Protein AF-A0AAV1Y8C3-F1 (afdb_monomer_lite)

Secondary structure (DSSP, 8-state):
------------------SEEEEE--TTGGGS-THHHH-HHHHHH-TT-EEESSHHHHHHHHHH---S-EEEEESS-SS-SSTT---HHHHHHTHHHHHT-

Organism: Lupinus luteus (NCBI:txid3873)

Foldseek 3Di:
DDDDDDDDDDPPPPPPDQEQEEEEEDPCCVVDPVCVLVPCPVCVVPVSNHYDDDLVVVLVVVVVDPGPDYHYHYPDAQADPDPVGHDVVCVVRVVVSVVVD

Radius of gyration: 19.25 Å; chains: 1; bounding box: 68×31×34 Å

InterPro domains:
  IPR029052 Metallo-dependent phosphatase-like [G3DSA:3.60.21.10] (11-59)
  IPR029052 Metallo-dependent phosphatase-like [G3DSA:3.60.21.10] (60-101)
  IPR029052 Metallo-dependent phosphatase-like [SSF56300] (19-100)
  IPR051558 Metallophosphoesterase Purple Acid Phosphatase [PTHR10161] (57-100)

Sequence (101 aa):
MATHAGLIEATKWHLIVYGEIYIVLGNHDYKGNVEAQLSHVLQQRDKRWLCLRSYIDVDLALKQSRAKWKFVVGHHPIKSAGENGNTKELEKQLLPILEAS

pLDDT: mean 72.68, std 18.53, range [29.55, 94.56]

Structure (mmCIF, N/CA/C/O backbone):
data_AF-A0AAV1Y8C3-F1
#
_entry.id   AF-A0AAV1Y8C3-F1
#
loop_
_atom_site.group_PDB
_atom_site.id
_atom_site.type_symbol
_atom_site.label_atom_id
_atom_site.label_alt_id
_atom_site.label_comp_id
_atom_site.label_asym_id
_atom_site.label_entity_id
_atom_site.label_seq_id
_atom_site.pdbx_PDB_ins_code
_atom_site.Cartn_x
_atom_site.Cartn_y
_atom_site.Cartn_z
_atom_site.occupancy
_atom_site.B_iso_or_equiv
_atom_site.auth_se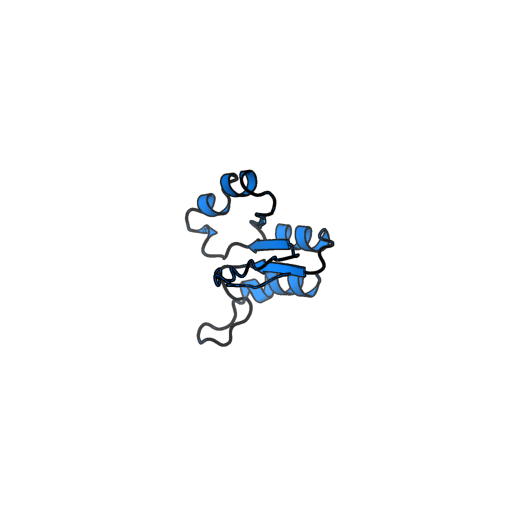q_id
_atom_site.auth_comp_id
_atom_site.auth_asym_id
_atom_site.auth_atom_id
_atom_site.pdbx_PDB_model_num
ATOM 1 N N . MET A 1 1 ? -56.399 10.341 -3.800 1.00 39.50 1 MET A N 1
ATOM 2 C CA . MET A 1 1 ? -56.220 9.820 -5.171 1.00 39.50 1 MET A CA 1
ATOM 3 C C . MET A 1 1 ? -54.916 10.375 -5.709 1.00 39.50 1 MET A C 1
ATOM 5 O O . MET A 1 1 ? -54.736 11.583 -5.658 1.00 39.50 1 MET A O 1
ATOM 9 N N . ALA A 1 2 ? -53.995 9.503 -6.116 1.00 42.75 2 ALA A N 1
ATOM 10 C CA . ALA A 1 2 ? -52.703 9.861 -6.692 1.00 42.75 2 ALA A CA 1
ATOM 11 C C . ALA A 1 2 ? -52.710 9.566 -8.196 1.00 42.75 2 ALA A C 1
ATOM 13 O O . ALA A 1 2 ? -53.181 8.498 -8.569 1.00 42.75 2 ALA A O 1
ATOM 14 N N . THR A 1 3 ? -52.120 10.447 -9.007 1.00 42.03 3 THR A N 1
ATOM 15 C CA . THR A 1 3 ? -51.551 10.171 -10.347 1.00 42.03 3 THR A CA 1
ATOM 16 C C . THR A 1 3 ? -50.511 11.273 -10.623 1.00 42.03 3 THR A C 1
ATOM 18 O O . THR A 1 3 ? -50.885 12.432 -10.752 1.00 42.03 3 THR A O 1
ATOM 21 N N . HIS A 1 4 ? -49.219 11.046 -10.360 1.00 44.97 4 HIS A N 1
ATOM 22 C CA . HIS A 1 4 ? -48.176 10.574 -11.293 1.00 44.97 4 HIS A CA 1
ATOM 23 C C . HIS A 1 4 ? -48.002 11.404 -12.577 1.00 44.97 4 HIS A C 1
ATOM 25 O O . HIS A 1 4 ? -48.759 11.240 -13.526 1.00 44.97 4 HIS A O 1
ATOM 31 N N . ALA A 1 5 ? -46.903 12.159 -12.649 1.00 38.62 5 ALA A N 1
ATOM 32 C CA . ALA A 1 5 ? -46.076 12.262 -13.852 1.00 38.62 5 ALA A CA 1
ATOM 33 C C . ALA A 1 5 ? -44.628 12.516 -13.406 1.00 38.62 5 ALA A C 1
ATOM 35 O O . ALA A 1 5 ? -44.316 13.551 -12.821 1.00 38.62 5 ALA A O 1
ATOM 36 N N . GLY A 1 6 ? -43.784 11.500 -13.586 1.00 40.16 6 GLY A N 1
ATOM 37 C CA . GLY A 1 6 ? -42.395 11.495 -13.153 1.00 40.16 6 GLY A CA 1
ATOM 38 C C . GLY A 1 6 ? -41.506 12.358 -14.040 1.00 40.16 6 GLY A C 1
ATOM 39 O O . GLY A 1 6 ? -41.586 12.297 -15.265 1.00 40.16 6 GLY A O 1
ATOM 40 N N . LEU A 1 7 ? -40.614 13.106 -13.398 1.00 35.22 7 LEU A N 1
ATOM 41 C CA . LEU A 1 7 ? -39.378 13.579 -14.000 1.00 35.22 7 LEU A CA 1
ATOM 42 C C . LEU A 1 7 ? -38.269 12.628 -13.551 1.00 35.22 7 LEU A C 1
ATOM 44 O O . LEU A 1 7 ? -38.042 12.426 -12.360 1.00 35.22 7 LEU A O 1
ATOM 48 N N . ILE A 1 8 ? -37.635 11.996 -14.533 1.00 44.66 8 ILE A N 1
ATOM 49 C CA . ILE A 1 8 ? -36.456 11.154 -14.367 1.00 44.66 8 ILE A CA 1
ATOM 50 C C . ILE A 1 8 ? -35.310 12.079 -13.940 1.00 44.66 8 ILE A C 1
ATOM 52 O O . ILE A 1 8 ? -34.739 12.782 -14.772 1.00 44.66 8 ILE A O 1
ATOM 56 N N . GLU A 1 9 ? -34.995 12.115 -12.646 1.00 37.88 9 GLU A N 1
ATOM 57 C CA . GLU A 1 9 ? -33.769 12.739 -12.149 1.00 37.88 9 GLU A CA 1
ATOM 58 C C . GLU A 1 9 ? -32.612 11.743 -12.276 1.00 37.88 9 GLU A C 1
ATOM 60 O O . GLU A 1 9 ? -32.712 10.579 -11.883 1.00 37.88 9 GLU A O 1
ATOM 65 N N . ALA A 1 10 ? -31.515 12.205 -12.873 1.00 34.97 10 ALA A N 1
ATOM 66 C CA . ALA A 1 10 ? -30.308 11.431 -13.100 1.00 34.97 10 ALA A CA 1
ATOM 67 C C . ALA A 1 10 ? -29.831 10.763 -11.800 1.00 34.97 10 ALA A C 1
ATOM 69 O O . ALA A 1 10 ? -29.482 11.435 -10.829 1.00 34.97 10 ALA A O 1
ATOM 70 N N . THR A 1 11 ? -29.765 9.430 -11.789 1.00 38.47 11 THR A N 1
ATOM 71 C CA . THR A 1 11 ? -29.133 8.662 -10.714 1.00 38.47 11 THR A CA 1
ATOM 72 C C . THR A 1 11 ? -27.656 9.030 -10.637 1.00 38.47 11 THR A C 1
ATOM 74 O O . THR A 1 11 ? -26.810 8.494 -11.354 1.00 38.47 11 THR A O 1
ATOM 77 N N . LYS A 1 12 ? -27.340 9.970 -9.751 1.00 32.09 12 LYS A N 1
ATOM 78 C CA . LYS A 1 12 ? -25.985 10.265 -9.310 1.00 32.09 12 LYS A CA 1
ATOM 79 C C . LYS A 1 12 ? -25.549 9.104 -8.420 1.00 32.09 12 LYS A C 1
ATOM 81 O O . LYS A 1 12 ? -25.885 9.060 -7.237 1.00 32.09 12 LYS A O 1
ATOM 86 N N . TRP A 1 13 ? -24.846 8.137 -9.006 1.00 29.55 13 TRP A N 1
ATOM 87 C CA . TRP A 1 13 ? -24.200 7.050 -8.275 1.00 29.55 13 TRP A CA 1
ATOM 88 C C . TRP A 1 13 ? -23.149 7.649 -7.333 1.00 29.55 13 TRP A C 1
ATOM 90 O O . TRP A 1 13 ? -22.010 7.895 -7.720 1.00 29.55 13 TRP A O 1
ATOM 100 N N . HIS A 1 14 ? -23.532 7.939 -6.091 1.00 34.47 14 HIS A N 1
ATOM 101 C CA . HIS A 1 14 ? -22.564 8.214 -5.040 1.00 34.47 14 HIS A CA 1
ATOM 102 C C . HIS A 1 14 ? -21.989 6.863 -4.621 1.00 34.47 14 HIS A C 1
ATOM 104 O O . HIS A 1 14 ? -22.652 6.088 -3.935 1.00 34.47 14 HIS A O 1
ATOM 110 N N . LEU A 1 15 ? -20.770 6.557 -5.063 1.00 32.41 15 LEU A N 1
ATOM 111 C CA . LEU A 1 15 ? -20.007 5.447 -4.509 1.00 32.41 15 LEU A CA 1
ATOM 112 C C . LEU A 1 15 ? -19.680 5.801 -3.051 1.00 32.41 15 LEU A C 1
ATOM 114 O O . LEU A 1 15 ? -18.732 6.533 -2.772 1.00 32.41 15 LEU A O 1
ATOM 118 N N . ILE A 1 16 ? -20.509 5.344 -2.114 1.00 37.69 16 ILE A N 1
ATOM 119 C CA . ILE A 1 16 ? -20.234 5.482 -0.684 1.00 37.69 16 ILE A CA 1
ATOM 120 C C . ILE A 1 16 ? -19.240 4.379 -0.317 1.00 37.69 16 ILE A C 1
ATOM 122 O O . ILE A 1 16 ? -19.603 3.214 -0.163 1.00 37.69 16 ILE A O 1
ATOM 126 N N . VAL A 1 17 ? -17.962 4.742 -0.217 1.00 47.25 17 VAL A N 1
ATOM 127 C CA . VAL A 1 17 ? -16.904 3.846 0.263 1.00 47.25 17 VAL A CA 1
ATOM 128 C C . VAL A 1 17 ? -16.957 3.815 1.794 1.00 47.25 17 VAL A C 1
ATOM 130 O O . VAL A 1 17 ? -16.666 4.814 2.446 1.00 47.25 17 VAL A O 1
ATOM 133 N N . TYR A 1 18 ? -17.329 2.670 2.377 1.00 54.00 18 TYR A N 1
ATOM 134 C CA . TYR A 1 18 ? -17.358 2.430 3.834 1.00 54.00 18 TYR A CA 1
ATOM 135 C C . TYR A 1 18 ? -16.002 1.949 4.398 1.00 54.00 18 TYR A C 1
ATOM 137 O O . TYR A 1 18 ? -15.959 1.212 5.383 1.00 54.00 18 TYR A O 1
ATOM 145 N N . GLY A 1 19 ? -14.893 2.307 3.748 1.00 65.44 19 GLY A N 1
ATOM 146 C CA . GLY A 1 19 ? -13.545 1.835 4.075 1.00 65.44 19 GLY A CA 1
ATOM 147 C C . GLY A 1 19 ? -12.551 2.975 4.269 1.00 65.44 19 GLY A C 1
ATOM 148 O O . GLY A 1 19 ? -12.805 4.108 3.859 1.00 65.44 19 GLY A O 1
ATOM 149 N N . GLU A 1 20 ? -11.418 2.664 4.891 1.00 78.12 20 GLU A N 1
ATOM 150 C CA . GLU A 1 20 ? -10.296 3.598 5.008 1.00 78.12 20 GLU A CA 1
ATOM 151 C C . GLU A 1 20 ? -9.412 3.498 3.762 1.00 78.12 20 GLU A C 1
ATOM 153 O O . GLU A 1 20 ? -9.135 2.403 3.267 1.00 78.12 20 GLU A O 1
ATOM 158 N N . ILE A 1 21 ? -9.005 4.654 3.236 1.00 78.44 21 ILE A N 1
ATOM 159 C CA . ILE A 1 21 ? -8.141 4.761 2.061 1.00 78.44 21 ILE A CA 1
ATOM 160 C C . ILE A 1 21 ? -6.803 5.330 2.522 1.00 78.44 21 ILE A C 1
ATOM 162 O O . ILE A 1 21 ? -6.744 6.442 3.043 1.00 78.44 21 ILE A O 1
ATOM 166 N N . TYR A 1 22 ? -5.741 4.571 2.291 1.00 75.88 22 TYR A N 1
ATOM 167 C CA . TYR A 1 22 ? -4.359 4.955 2.534 1.00 75.88 22 TYR A CA 1
ATOM 168 C C . TYR A 1 22 ? -3.678 5.191 1.192 1.00 75.88 22 TYR A C 1
ATOM 170 O O . TYR A 1 22 ? -3.611 4.294 0.352 1.00 75.88 22 TYR A O 1
ATOM 178 N N . ILE A 1 23 ? -3.174 6.399 0.978 1.00 74.75 23 ILE A N 1
ATOM 179 C CA . ILE A 1 23 ? -2.432 6.767 -0.225 1.00 74.75 23 ILE A CA 1
ATOM 180 C C . ILE A 1 23 ? -0.942 6.609 0.077 1.00 74.75 23 ILE A C 1
ATOM 182 O O . ILE A 1 23 ? -0.446 7.143 1.071 1.00 74.75 23 ILE A O 1
ATOM 186 N N . VAL A 1 24 ? -0.239 5.868 -0.775 1.00 68.19 24 VAL A N 1
ATOM 187 C CA . VAL A 1 24 ? 1.188 5.564 -0.646 1.00 68.19 24 VAL A CA 1
ATOM 188 C C . VAL A 1 24 ? 1.915 6.112 -1.858 1.00 68.19 24 VAL A C 1
ATOM 190 O O . VAL A 1 24 ? 1.561 5.824 -3.000 1.00 68.19 24 VAL A O 1
ATOM 193 N N . LEU A 1 25 ? 2.940 6.915 -1.607 1.00 66.75 25 LEU A N 1
ATOM 194 C CA . LEU A 1 25 ? 3.738 7.502 -2.674 1.00 66.75 25 LEU A CA 1
ATOM 195 C C . LEU A 1 25 ? 4.619 6.448 -3.353 1.00 66.75 25 LEU A C 1
ATOM 197 O O . LEU A 1 25 ? 5.129 5.529 -2.714 1.00 66.75 25 LEU A O 1
ATOM 201 N N . GLY A 1 26 ? 4.782 6.581 -4.666 1.00 58.72 26 GLY A N 1
ATOM 202 C CA . GLY A 1 26 ? 5.720 5.800 -5.459 1.00 58.72 26 GLY A CA 1
ATOM 203 C C . GLY A 1 26 ? 7.150 6.333 -5.346 1.00 58.72 26 GLY A C 1
ATOM 204 O O . GLY A 1 26 ? 7.408 7.475 -4.976 1.00 58.72 26 GLY A O 1
ATOM 205 N N . ASN A 1 27 ? 8.120 5.511 -5.737 1.00 57.81 27 ASN A N 1
ATOM 206 C CA . ASN A 1 27 ? 9.548 5.827 -5.647 1.00 57.81 27 ASN A CA 1
ATOM 207 C C . ASN A 1 27 ? 9.997 7.033 -6.508 1.00 57.81 27 ASN A C 1
ATOM 209 O O . ASN A 1 27 ? 11.047 7.618 -6.242 1.00 57.81 27 ASN A O 1
ATOM 213 N N . HIS A 1 28 ? 9.231 7.416 -7.534 1.00 54.47 28 HIS A N 1
ATOM 214 C CA . HIS A 1 28 ? 9.496 8.616 -8.337 1.00 54.47 28 HIS A CA 1
ATOM 215 C C . HIS A 1 28 ? 8.900 9.896 -7.742 1.00 54.47 28 HIS A C 1
ATOM 217 O O . HIS A 1 28 ? 9.409 10.977 -8.044 1.00 54.47 28 HIS A O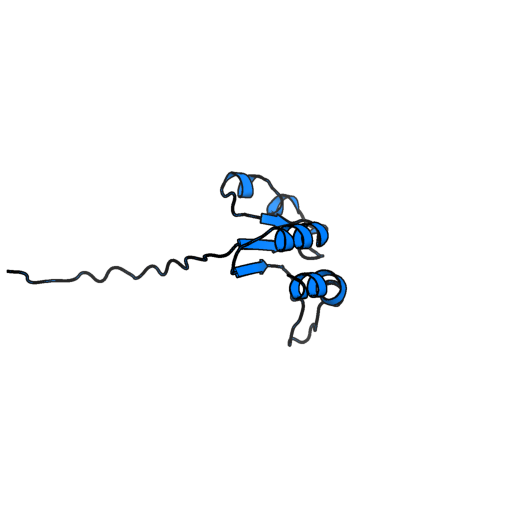 1
ATOM 223 N N . ASP A 1 29 ? 7.901 9.789 -6.860 1.00 60.69 29 ASP A N 1
ATOM 224 C CA . ASP A 1 29 ? 7.306 10.951 -6.194 1.00 60.69 29 ASP A CA 1
ATOM 225 C C . ASP A 1 29 ? 8.359 11.671 -5.331 1.00 60.69 29 ASP A C 1
ATOM 227 O O . ASP A 1 29 ? 8.428 12.897 -5.344 1.00 60.69 29 ASP A O 1
ATOM 231 N N . TYR A 1 30 ? 9.291 10.930 -4.710 1.00 53.06 30 TYR A N 1
ATOM 232 C CA . TYR A 1 30 ? 10.412 11.497 -3.939 1.00 53.06 30 TYR A CA 1
ATOM 233 C C . TYR A 1 30 ? 11.343 12.422 -4.742 1.00 53.06 30 TYR A C 1
ATOM 235 O O . TYR A 1 30 ? 12.080 13.203 -4.144 1.00 53.06 30 TYR A O 1
ATOM 243 N N . LYS A 1 31 ? 11.357 12.323 -6.080 1.00 51.47 31 LYS A N 1
ATOM 244 C CA . LYS A 1 31 ? 12.214 13.141 -6.960 1.00 51.47 31 LYS A CA 1
ATOM 245 C C . LYS A 1 31 ? 11.502 14.385 -7.510 1.00 51.47 31 LYS A C 1
ATOM 247 O O . LYS A 1 31 ? 12.142 15.184 -8.191 1.00 51.47 31 LYS A O 1
ATOM 252 N N . GLY A 1 32 ? 10.200 14.532 -7.252 1.00 61.38 32 GLY A N 1
ATOM 253 C CA . GLY A 1 32 ? 9.378 15.669 -7.667 1.00 61.38 32 GLY A CA 1
ATOM 254 C C . GLY A 1 32 ? 8.991 16.580 -6.499 1.00 61.38 32 GLY A C 1
ATOM 255 O O . GLY A 1 32 ? 9.575 16.528 -5.419 1.00 61.38 32 GLY A O 1
ATOM 256 N N . ASN A 1 33 ? 7.977 17.426 -6.702 1.00 59.84 33 ASN A N 1
ATOM 257 C CA . ASN A 1 33 ? 7.422 18.259 -5.635 1.00 59.84 33 ASN A CA 1
ATOM 258 C C . ASN A 1 33 ? 6.462 17.445 -4.747 1.00 59.84 33 ASN A C 1
ATOM 260 O O . ASN A 1 33 ? 5.240 17.560 -4.853 1.00 59.84 33 ASN A O 1
ATOM 264 N N . VAL A 1 34 ? 7.041 16.628 -3.867 1.00 61.78 34 VAL A N 1
ATOM 265 C CA . VAL A 1 34 ? 6.347 15.834 -2.837 1.00 61.78 34 VAL A CA 1
ATOM 266 C C . VAL A 1 34 ? 5.397 16.670 -1.969 1.00 61.78 34 VAL A C 1
ATOM 268 O O . VAL A 1 34 ? 4.420 16.138 -1.442 1.00 61.78 34 VAL A O 1
ATOM 271 N N . GLU A 1 35 ? 5.623 17.984 -1.853 1.00 63.19 35 GLU A N 1
ATOM 272 C CA . GLU A 1 35 ? 4.763 18.894 -1.088 1.00 63.19 35 GLU A CA 1
ATOM 273 C C . GLU A 1 35 ? 3.324 18.898 -1.615 1.00 63.19 35 GLU A C 1
ATOM 275 O O . GLU A 1 35 ? 2.392 18.997 -0.830 1.00 63.19 35 GLU A O 1
ATOM 280 N N . ALA A 1 36 ? 3.095 18.710 -2.920 1.00 63.56 36 ALA A N 1
ATOM 281 C CA . ALA A 1 36 ? 1.737 18.689 -3.469 1.00 63.56 36 ALA A CA 1
ATOM 282 C C . ALA A 1 36 ? 0.888 17.515 -2.936 1.00 63.56 36 ALA A C 1
ATOM 284 O O . ALA A 1 36 ? -0.325 17.650 -2.788 1.00 63.56 36 ALA A O 1
ATOM 285 N N . GLN A 1 37 ? 1.516 16.376 -2.627 1.00 60.41 37 GLN A N 1
ATOM 286 C CA . GLN A 1 37 ? 0.839 15.186 -2.096 1.00 60.41 37 GLN A CA 1
ATOM 287 C C . GLN A 1 37 ? 0.838 15.156 -0.560 1.00 60.41 37 GLN A C 1
ATOM 289 O O . GLN A 1 37 ? -0.070 14.596 0.057 1.00 60.41 37 GLN A O 1
ATOM 294 N N . LEU A 1 38 ? 1.849 15.773 0.056 1.00 65.69 38 LEU A N 1
ATOM 295 C CA . LEU A 1 38 ? 2.068 15.785 1.502 1.00 65.69 38 LEU A CA 1
ATOM 296 C C . LEU A 1 38 ? 1.517 17.022 2.204 1.00 65.69 38 LEU A C 1
ATOM 298 O O . LEU A 1 38 ? 1.459 17.035 3.435 1.00 65.69 38 LEU A O 1
ATOM 302 N N . SER A 1 39 ? 1.132 18.046 1.441 1.00 71.94 39 SER A N 1
ATOM 303 C CA . SER A 1 39 ? 0.615 19.288 1.988 1.00 71.94 39 SER A CA 1
ATOM 304 C C . SER A 1 39 ? -0.562 18.995 2.902 1.00 71.94 39 SER A C 1
ATOM 306 O O . SER A 1 39 ? -1.555 18.359 2.530 1.00 71.94 39 SER A O 1
ATOM 308 N N . HIS A 1 40 ? -0.480 19.548 4.106 1.00 72.06 40 HIS A N 1
ATOM 309 C CA . HIS A 1 40 ? -1.545 19.444 5.089 1.00 72.06 40 HIS A CA 1
ATOM 310 C C . HIS A 1 40 ? -2.854 20.083 4.617 1.00 72.06 40 HIS A C 1
ATOM 312 O O . HIS A 1 40 ? -3.884 19.825 5.224 1.00 72.06 40 HIS A O 1
ATOM 318 N N . VAL A 1 41 ? -2.859 20.864 3.531 1.00 81.81 41 VAL A N 1
ATOM 319 C CA . VAL A 1 41 ? -4.069 21.491 2.979 1.00 81.81 41 VAL A CA 1
ATOM 320 C C . VAL A 1 41 ? -5.169 20.463 2.694 1.00 81.81 41 VAL A C 1
ATOM 322 O O . VAL A 1 41 ? -6.331 20.705 3.022 1.00 81.81 41 VAL A O 1
ATOM 325 N N . LEU A 1 42 ? -4.828 19.296 2.135 1.00 76.06 42 LEU A N 1
ATOM 326 C CA . LEU A 1 42 ? -5.827 18.259 1.846 1.00 76.06 42 LEU A CA 1
ATOM 327 C C . LEU A 1 42 ? -6.323 17.569 3.121 1.00 76.06 42 LEU A C 1
ATOM 329 O O . LEU A 1 42 ? -7.524 17.356 3.265 1.00 76.06 42 LEU A O 1
ATOM 333 N N . GLN A 1 43 ? -5.430 17.314 4.080 1.00 78.88 43 GLN A N 1
ATOM 334 C CA . GLN A 1 43 ? -5.789 16.758 5.392 1.00 78.88 43 GLN A CA 1
ATOM 335 C C . GLN A 1 43 ? -6.666 17.715 6.212 1.00 78.88 43 GLN A C 1
ATOM 337 O O . GLN A 1 43 ? -7.615 17.291 6.865 1.00 78.88 43 GLN A O 1
ATOM 342 N N . GLN A 1 44 ? -6.371 19.017 6.161 1.00 83.06 44 GLN A N 1
ATOM 343 C CA . GLN A 1 44 ? -7.158 20.067 6.811 1.00 83.06 44 GLN A CA 1
ATOM 344 C C . GLN A 1 44 ? -8.561 20.173 6.208 1.00 83.06 44 GLN A C 1
ATOM 346 O O . GLN A 1 44 ? -9.510 20.515 6.910 1.00 83.06 44 GLN A O 1
ATOM 351 N N . ARG A 1 45 ? -8.702 19.869 4.913 1.00 84.94 45 ARG A N 1
ATOM 352 C CA . ARG A 1 45 ? -9.988 19.877 4.215 1.00 84.94 45 ARG A CA 1
ATOM 353 C C . ARG A 1 45 ? -10.795 18.600 4.452 1.00 84.94 45 ARG A C 1
ATOM 355 O O . ARG A 1 45 ? -12.017 18.678 4.552 1.00 84.94 45 ARG A O 1
ATOM 362 N N . ASP A 1 46 ? -10.139 17.445 4.540 1.00 79.88 46 ASP A N 1
ATOM 363 C CA . ASP A 1 46 ? -10.777 16.162 4.835 1.00 79.88 46 ASP A CA 1
ATOM 364 C C . ASP A 1 46 ? -9.851 15.257 5.656 1.00 79.88 46 ASP A C 1
ATOM 366 O O . ASP A 1 46 ? -8.836 14.760 5.171 1.00 79.88 46 ASP A O 1
ATOM 370 N N . LYS A 1 47 ? -10.251 14.966 6.898 1.00 78.50 47 LYS A N 1
ATOM 371 C CA . LYS A 1 47 ? -9.507 14.088 7.816 1.00 78.50 47 LYS A CA 1
ATOM 372 C C . LYS A 1 47 ? -9.368 12.641 7.328 1.00 78.50 47 LYS A C 1
ATOM 374 O O . LYS A 1 47 ? -8.575 11.892 7.886 1.00 78.50 47 LYS A O 1
ATOM 379 N N . ARG A 1 48 ? -10.164 12.226 6.335 1.00 78.56 48 ARG A N 1
ATOM 380 C CA . ARG A 1 48 ? -10.055 10.902 5.701 1.00 78.56 48 ARG A CA 1
ATOM 381 C C . ARG A 1 48 ? -8.914 10.843 4.687 1.00 78.56 48 ARG A C 1
ATOM 383 O O . ARG A 1 48 ? -8.583 9.758 4.224 1.00 78.56 48 ARG A O 1
ATOM 390 N N . TRP A 1 49 ? -8.329 11.984 4.321 1.00 76.88 49 TRP A N 1
ATOM 391 C CA . TRP A 1 49 ? -7.177 12.032 3.433 1.00 76.88 49 TRP A CA 1
ATOM 392 C C . TRP A 1 49 ? -5.913 11.590 4.179 1.00 76.88 49 TRP A C 1
ATOM 394 O O . TRP A 1 49 ? -5.273 12.381 4.869 1.00 76.88 49 TRP A O 1
ATOM 404 N N . LEU A 1 50 ? -5.537 10.320 4.041 1.00 78.44 50 LEU A N 1
ATOM 405 C CA . LEU A 1 50 ? -4.331 9.756 4.648 1.00 78.44 50 LEU A CA 1
ATOM 406 C C . LEU A 1 50 ? -3.284 9.484 3.563 1.00 78.44 50 LEU A C 1
ATOM 408 O O . LEU A 1 50 ? -3.337 8.460 2.891 1.00 78.44 50 LEU A O 1
ATOM 412 N N . CYS A 1 51 ? -2.332 10.405 3.395 1.00 78.88 51 CYS A N 1
ATOM 413 C CA . CYS A 1 51 ? -1.154 10.211 2.545 1.00 78.88 51 CYS A CA 1
ATOM 414 C C . CYS A 1 51 ? 0.058 9.897 3.424 1.00 78.88 51 CYS A C 1
ATOM 416 O O . CYS A 1 51 ? 0.481 10.736 4.222 1.00 78.88 51 CYS A O 1
ATOM 418 N N . LEU A 1 52 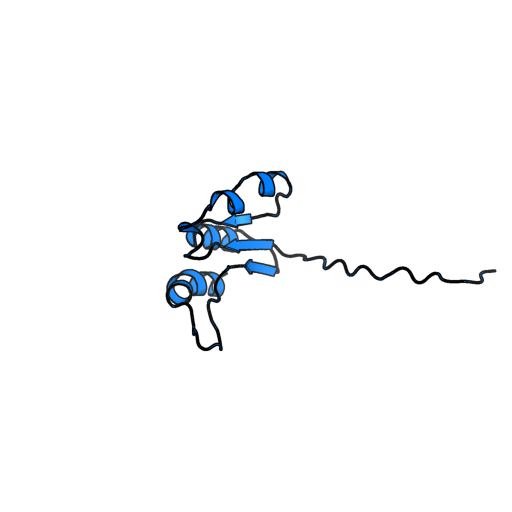? 0.597 8.687 3.292 1.00 80.25 52 LEU A N 1
ATOM 419 C CA . LEU A 1 52 ? 1.684 8.176 4.121 1.00 80.25 52 LEU A CA 1
ATOM 420 C C . LEU A 1 52 ? 2.999 8.181 3.334 1.00 80.25 52 LEU A C 1
ATOM 422 O O . LEU A 1 52 ? 3.038 7.851 2.148 1.00 80.25 52 LEU A O 1
ATOM 426 N N . ARG A 1 53 ? 4.081 8.605 3.998 1.00 74.19 53 ARG A N 1
ATOM 427 C CA . ARG A 1 53 ? 5.393 8.850 3.371 1.00 74.19 53 ARG A CA 1
ATOM 428 C C . ARG A 1 53 ? 6.267 7.606 3.263 1.00 74.19 53 ARG A C 1
ATOM 430 O O . ARG A 1 53 ? 7.190 7.588 2.447 1.00 74.19 53 ARG A O 1
ATOM 437 N N . SER A 1 54 ? 6.024 6.613 4.111 1.00 79.69 54 SER A N 1
ATOM 438 C CA . SER A 1 54 ? 6.866 5.428 4.237 1.00 79.69 54 SER A CA 1
ATOM 439 C C . SER A 1 54 ? 6.032 4.163 4.415 1.00 79.69 54 SER A C 1
ATOM 441 O O . SER A 1 54 ? 4.909 4.209 4.918 1.00 79.69 54 SER A O 1
ATOM 443 N N . TYR A 1 55 ? 6.605 3.012 4.058 1.00 84.81 55 TYR A N 1
ATOM 444 C CA . TYR A 1 55 ? 5.960 1.715 4.283 1.00 84.81 55 TYR A CA 1
ATOM 445 C C . TYR A 1 55 ? 5.778 1.393 5.773 1.00 84.81 55 TYR A C 1
ATOM 447 O O . TYR A 1 55 ? 4.843 0.687 6.130 1.00 84.81 55 TYR A O 1
ATOM 455 N N . ILE A 1 56 ? 6.616 1.957 6.649 1.00 84.75 56 ILE A N 1
ATOM 456 C CA . ILE A 1 56 ? 6.484 1.808 8.106 1.00 84.75 56 ILE A CA 1
ATOM 457 C C . ILE A 1 56 ? 5.191 2.472 8.591 1.00 84.75 56 ILE A C 1
ATOM 459 O O . ILE A 1 56 ? 4.444 1.879 9.366 1.00 84.75 56 ILE A O 1
ATOM 463 N N . ASP A 1 57 ? 4.897 3.677 8.099 1.00 85.06 57 ASP A N 1
ATOM 464 C CA . ASP A 1 57 ? 3.668 4.384 8.464 1.00 85.06 57 ASP A CA 1
ATOM 465 C C . ASP A 1 57 ? 2.428 3.634 7.959 1.00 85.06 57 ASP A C 1
ATOM 467 O O . ASP A 1 57 ? 1.413 3.578 8.652 1.00 85.06 57 ASP A O 1
ATOM 471 N N . VAL A 1 58 ? 2.520 3.029 6.768 1.00 87.00 58 VAL A N 1
ATOM 472 C CA . VAL A 1 58 ? 1.452 2.197 6.191 1.00 87.00 58 VAL A CA 1
ATOM 473 C C . VAL A 1 58 ? 1.185 0.974 7.064 1.00 87.00 58 VAL A C 1
ATOM 475 O O . VAL A 1 58 ? 0.037 0.738 7.427 1.00 87.00 58 VAL A O 1
ATOM 478 N N . ASP A 1 59 ? 2.226 0.233 7.450 1.00 90.56 59 ASP A N 1
ATOM 479 C CA . ASP A 1 59 ? 2.108 -0.936 8.331 1.00 90.56 59 ASP A CA 1
ATOM 480 C C . ASP A 1 59 ? 1.454 -0.578 9.671 1.00 90.56 59 ASP A C 1
ATOM 482 O O . ASP A 1 59 ? 0.503 -1.229 10.111 1.00 90.56 59 ASP A O 1
ATOM 486 N N . LEU A 1 60 ? 1.909 0.509 10.300 1.00 89.06 60 LEU A N 1
ATOM 487 C CA . LEU A 1 60 ? 1.347 0.968 11.566 1.00 89.06 60 LEU A CA 1
ATOM 488 C C . LEU A 1 60 ? -0.133 1.346 11.424 1.00 89.06 60 LEU A C 1
ATOM 490 O O . LEU A 1 60 ? -0.953 0.956 12.259 1.00 89.06 60 LEU A O 1
ATOM 494 N N . ALA A 1 61 ? -0.482 2.075 10.365 1.00 88.94 61 ALA A N 1
ATOM 495 C CA . ALA A 1 61 ? -1.847 2.520 10.125 1.00 88.94 61 ALA A CA 1
ATOM 496 C C . ALA A 1 61 ? -2.799 1.343 9.849 1.00 88.94 61 ALA A C 1
ATOM 498 O O . ALA A 1 61 ? -3.901 1.300 10.401 1.00 88.94 61 ALA A O 1
ATOM 499 N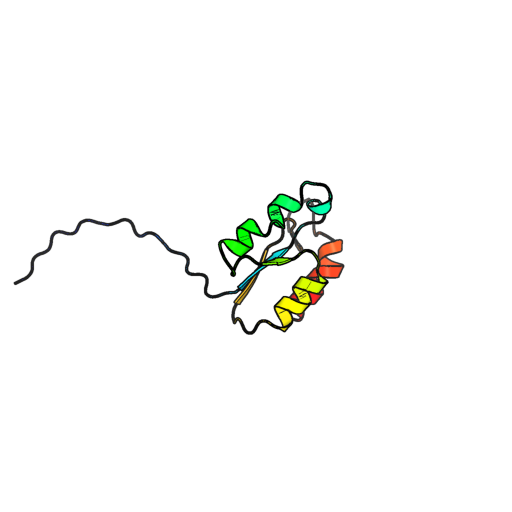 N . LEU A 1 62 ? -2.361 0.356 9.061 1.00 91.00 62 LEU A N 1
ATOM 500 C CA . LEU A 1 62 ? -3.144 -0.844 8.769 1.00 91.00 62 LEU A CA 1
ATOM 501 C C . LEU A 1 62 ? -3.367 -1.702 10.021 1.00 91.00 62 LEU A C 1
ATOM 503 O O . LEU A 1 62 ? -4.498 -2.126 10.261 1.00 91.00 62 LEU A O 1
ATOM 507 N N . LYS A 1 63 ? -2.335 -1.889 10.856 1.00 91.00 63 LYS A N 1
ATOM 508 C CA . LYS A 1 63 ? -2.429 -2.632 12.128 1.00 91.00 63 LYS A CA 1
ATOM 509 C C . LYS A 1 63 ? -3.354 -1.974 13.150 1.00 91.00 63 LYS A C 1
ATOM 511 O O . LYS A 1 63 ? -4.004 -2.666 13.930 1.00 91.00 63 LYS A O 1
ATOM 516 N N . GLN A 1 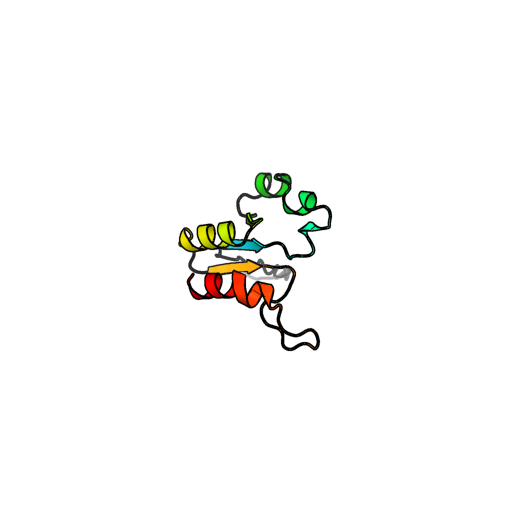64 ? -3.400 -0.644 13.181 1.00 90.38 64 GLN A N 1
ATOM 517 C CA . GLN A 1 64 ? -4.270 0.101 14.098 1.00 90.38 64 GLN A CA 1
ATOM 518 C C . GLN A 1 64 ? -5.724 0.160 13.616 1.00 90.38 64 GLN A C 1
ATOM 520 O O . GLN A 1 64 ? -6.645 0.298 14.428 1.00 90.38 64 GLN A O 1
ATOM 525 N N . SER A 1 65 ? -5.941 0.051 12.306 1.00 88.69 65 SER A N 1
ATOM 526 C CA . SER A 1 65 ? -7.262 0.140 11.703 1.00 88.69 65 SER A CA 1
ATOM 527 C C . SER A 1 65 ? -8.135 -1.075 12.004 1.00 88.69 65 SER A C 1
ATOM 529 O O . SER A 1 65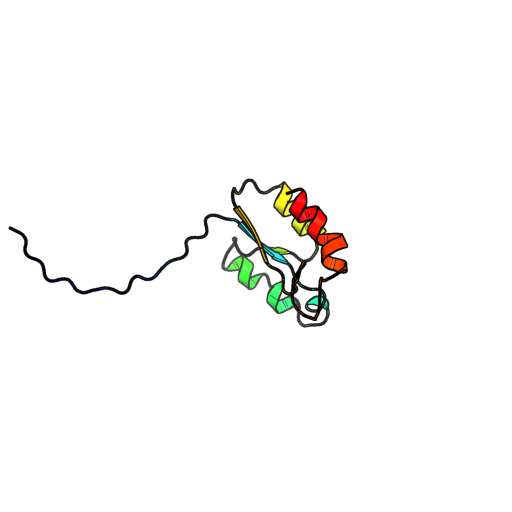 ? -7.778 -2.229 11.770 1.00 88.69 65 SER A O 1
ATOM 531 N N . ARG A 1 66 ? -9.357 -0.788 12.461 1.00 89.12 66 ARG A N 1
ATOM 532 C CA . ARG A 1 66 ? -10.433 -1.775 12.642 1.00 89.12 66 ARG A CA 1
ATOM 533 C C . ARG A 1 66 ? -11.419 -1.785 11.473 1.00 89.12 66 ARG A C 1
ATOM 535 O O . ARG A 1 66 ? -12.463 -2.431 11.564 1.00 89.12 66 ARG A O 1
ATOM 542 N N . ALA A 1 67 ? -11.139 -1.038 10.404 1.00 86.62 67 ALA A N 1
ATOM 543 C CA . ALA A 1 67 ? -12.027 -0.968 9.256 1.00 86.62 67 ALA A CA 1
ATOM 544 C C . ALA A 1 67 ? -12.114 -2.336 8.570 1.00 86.62 67 ALA A C 1
ATOM 546 O O . ALA A 1 67 ? -11.108 -3.014 8.359 1.00 86.62 67 ALA A O 1
ATOM 547 N N . LYS A 1 68 ? -13.337 -2.731 8.192 1.00 86.25 68 LYS A N 1
ATOM 548 C CA . LYS A 1 68 ? -13.584 -3.988 7.471 1.00 86.25 68 LYS A CA 1
ATOM 549 C C . LYS A 1 68 ? -12.916 -3.996 6.095 1.00 86.25 68 LYS A C 1
ATOM 551 O O . LYS A 1 68 ? -12.453 -5.036 5.645 1.00 86.25 68 LYS A O 1
ATOM 556 N N . TRP A 1 69 ? -12.897 -2.840 5.438 1.00 86.19 69 TRP A N 1
ATOM 557 C CA . TRP A 1 69 ? -12.260 -2.643 4.144 1.00 86.19 69 TRP A CA 1
ATOM 558 C C . TRP A 1 69 ? -11.182 -1.573 4.280 1.00 86.19 69 TRP A C 1
ATOM 560 O O . TRP A 1 69 ? -11.471 -0.456 4.716 1.00 86.19 69 TRP A O 1
ATOM 570 N N . LYS A 1 70 ? -9.957 -1.931 3.894 1.00 86.69 70 LYS A N 1
ATOM 571 C CA . LYS A 1 70 ? -8.793 -1.047 3.844 1.00 86.69 70 LYS A CA 1
ATOM 572 C C . LYS A 1 70 ? -8.287 -1.041 2.406 1.00 86.69 70 LYS A C 1
ATOM 574 O O . LYS A 1 70 ? -8.062 -2.104 1.833 1.00 86.69 70 LYS A O 1
ATOM 579 N N . PHE A 1 71 ? -8.135 0.137 1.819 1.00 86.75 71 PHE A N 1
ATOM 580 C CA . PHE A 1 71 ? -7.617 0.293 0.464 1.00 86.75 71 PHE A CA 1
ATOM 581 C C . PHE A 1 71 ? -6.273 0.999 0.527 1.00 86.75 71 PHE A C 1
ATOM 583 O O . PHE A 1 71 ? -6.176 2.076 1.107 1.00 86.75 71 PHE A O 1
ATOM 590 N N . VAL A 1 72 ? -5.251 0.409 -0.086 1.00 87.19 72 VAL A N 1
ATOM 591 C CA . VAL A 1 72 ? -3.929 1.024 -0.219 1.00 87.19 72 VAL A CA 1
ATOM 592 C C . VAL A 1 72 ? -3.724 1.378 -1.686 1.00 87.19 72 VAL A C 1
ATOM 594 O O . VAL A 1 72 ? -3.747 0.500 -2.546 1.00 87.19 72 VAL A O 1
ATOM 597 N N . VAL A 1 73 ? -3.576 2.668 -1.978 1.00 83.94 73 VAL A N 1
ATOM 598 C CA . VAL A 1 73 ? -3.486 3.202 -3.342 1.00 83.94 73 VAL A CA 1
ATOM 599 C C . VAL A 1 73 ? -2.086 3.754 -3.564 1.00 83.94 73 VAL A C 1
ATOM 601 O O . VAL A 1 73 ? -1.690 4.699 -2.889 1.00 83.94 73 VAL A O 1
ATOM 604 N N . GLY A 1 74 ? -1.350 3.172 -4.511 1.00 81.25 74 GLY A N 1
ATOM 605 C CA . GLY A 1 74 ? -0.007 3.612 -4.890 1.00 81.25 74 GLY A CA 1
ATOM 606 C C . GLY A 1 74 ? 0.118 3.938 -6.376 1.00 81.25 74 GLY A C 1
ATOM 607 O O . GLY A 1 74 ? -0.681 3.475 -7.187 1.00 81.25 74 GLY A O 1
ATOM 608 N N . HIS A 1 75 ? 1.127 4.739 -6.733 1.00 80.00 75 HIS A N 1
ATOM 609 C CA . HIS A 1 75 ? 1.372 5.164 -8.118 1.00 80.00 75 HIS A CA 1
ATOM 610 C C . HIS A 1 75 ? 1.842 4.017 -9.036 1.00 80.00 75 HIS A C 1
ATOM 612 O O . HIS A 1 75 ? 1.456 3.958 -10.203 1.00 80.00 75 HIS A O 1
ATOM 618 N N . HIS A 1 76 ? 2.651 3.090 -8.511 1.00 82.69 76 HIS A N 1
ATOM 619 C CA . HIS A 1 76 ? 3.171 1.938 -9.254 1.00 82.69 76 HIS A CA 1
ATOM 620 C C . HIS A 1 76 ? 2.532 0.619 -8.790 1.00 82.69 76 HIS A C 1
ATOM 622 O O . HIS A 1 76 ? 2.273 0.451 -7.595 1.00 82.69 76 HIS A O 1
ATOM 628 N N . PRO A 1 77 ? 2.304 -0.345 -9.704 1.00 81.00 77 PRO A N 1
ATOM 629 C CA . PRO A 1 77 ? 1.747 -1.644 -9.350 1.00 81.00 77 PRO A CA 1
ATOM 630 C C . PRO A 1 77 ? 2.767 -2.516 -8.608 1.00 81.00 77 PRO A C 1
ATOM 632 O O . PRO A 1 77 ? 3.942 -2.581 -8.978 1.00 81.00 77 PRO A O 1
ATOM 635 N N . ILE A 1 78 ? 2.296 -3.253 -7.598 1.00 86.12 78 ILE A N 1
ATOM 636 C CA . ILE A 1 78 ? 3.094 -4.281 -6.912 1.00 86.12 78 ILE A CA 1
ATOM 637 C C . ILE A 1 78 ? 3.292 -5.477 -7.851 1.00 86.12 78 ILE A C 1
ATOM 639 O O . ILE A 1 78 ? 4.423 -5.854 -8.148 1.00 86.12 78 ILE A O 1
ATOM 643 N N . LYS A 1 79 ? 2.182 -6.017 -8.372 1.00 88.31 79 LYS A N 1
ATOM 644 C CA . LYS A 1 79 ? 2.148 -7.084 -9.379 1.00 88.31 79 LYS A CA 1
ATOM 645 C C . LYS A 1 79 ? 1.487 -6.569 -10.656 1.00 88.31 79 LYS A C 1
ATOM 647 O O . LYS A 1 79 ? 0.467 -5.887 -10.579 1.00 88.31 79 LYS A O 1
ATOM 652 N N . SER A 1 80 ? 2.054 -6.892 -11.813 1.00 87.38 80 SER A N 1
ATOM 653 C CA . SER A 1 80 ? 1.566 -6.468 -13.126 1.00 87.38 80 SER A CA 1
ATOM 654 C C . SER A 1 80 ? 1.703 -7.598 -14.139 1.00 87.38 80 SER A C 1
ATOM 656 O O . SER A 1 80 ? 2.717 -8.287 -14.178 1.00 87.38 80 SER A O 1
ATOM 658 N N . ALA A 1 81 ? 0.691 -7.757 -14.991 1.00 88.69 81 ALA A N 1
ATOM 659 C CA . ALA A 1 81 ? 0.739 -8.655 -16.146 1.00 88.69 81 ALA A CA 1
ATOM 660 C C . ALA A 1 81 ? 1.238 -7.954 -17.429 1.00 88.69 81 ALA A C 1
ATOM 662 O O . ALA A 1 81 ? 1.235 -8.560 -18.497 1.00 88.69 81 ALA A O 1
ATOM 663 N N . GLY A 1 82 ? 1.616 -6.672 -17.346 1.00 85.12 82 GLY A N 1
ATOM 664 C CA . GLY A 1 82 ? 2.157 -5.908 -18.472 1.00 85.12 82 GLY A CA 1
ATOM 665 C C . GLY A 1 82 ? 3.653 -6.142 -18.695 1.00 85.12 82 GLY A C 1
ATOM 666 O O . GLY A 1 82 ? 4.347 -6.672 -17.831 1.00 85.12 82 GLY A O 1
ATOM 667 N N . GLU A 1 83 ? 4.165 -5.672 -19.833 1.00 84.75 83 GLU A N 1
ATOM 668 C CA . GLU A 1 83 ? 5.560 -5.874 -20.272 1.00 84.75 83 GLU A CA 1
ATOM 669 C C . GLU A 1 83 ? 6.608 -5.360 -19.271 1.00 84.75 83 GLU A C 1
ATOM 671 O O . GLU A 1 83 ? 7.682 -5.940 -19.139 1.00 84.75 83 GLU A O 1
ATOM 676 N N . ASN A 1 84 ? 6.271 -4.311 -18.515 1.00 82.94 84 ASN A N 1
ATOM 677 C CA . ASN A 1 84 ? 7.146 -3.732 -17.492 1.00 82.94 84 ASN A CA 1
ATOM 678 C C . ASN A 1 84 ? 7.300 -4.615 -16.235 1.00 82.94 84 ASN A C 1
ATOM 680 O O . ASN A 1 84 ? 8.163 -4.338 -15.404 1.00 82.94 84 ASN A O 1
ATOM 684 N N . GLY A 1 85 ? 6.490 -5.671 -16.091 1.00 85.81 85 GLY A N 1
ATOM 685 C CA . GLY A 1 85 ? 6.569 -6.632 -14.992 1.00 85.81 85 GLY A CA 1
ATOM 686 C C . GLY A 1 85 ? 6.282 -6.047 -13.604 1.00 85.81 85 GLY A C 1
ATOM 687 O O . GLY A 1 85 ? 5.720 -4.960 -13.452 1.00 85.81 85 GLY A O 1
ATOM 688 N N . ASN A 1 86 ? 6.639 -6.813 -12.571 1.00 89.25 86 ASN A N 1
ATOM 689 C CA . ASN A 1 86 ? 6.406 -6.449 -11.173 1.00 89.25 86 ASN A CA 1
ATOM 690 C C . ASN A 1 86 ? 7.449 -5.451 -10.663 1.00 89.25 86 ASN A C 1
ATOM 692 O O . ASN A 1 86 ? 8.635 -5.521 -11.004 1.00 89.25 86 ASN A O 1
ATOM 696 N N . THR A 1 87 ? 7.031 -4.577 -9.748 1.00 87.75 87 THR A N 1
ATOM 697 C CA . THR A 1 87 ? 7.957 -3.669 -9.068 1.00 87.75 87 THR A CA 1
ATOM 698 C C . THR A 1 87 ? 8.630 -4.407 -7.911 1.00 87.75 87 THR A C 1
ATOM 700 O O . THR A 1 87 ? 8.090 -4.461 -6.808 1.00 87.75 87 THR A O 1
ATOM 703 N N . LYS A 1 88 ? 9.829 -4.958 -8.146 1.00 89.19 88 LYS A N 1
ATOM 704 C CA . LYS A 1 88 ? 10.566 -5.791 -7.169 1.00 89.19 88 LYS A CA 1
ATOM 705 C C . LYS A 1 88 ? 10.713 -5.154 -5.784 1.00 89.19 88 LYS A C 1
ATOM 707 O O . LYS A 1 88 ? 10.670 -5.850 -4.774 1.00 89.19 88 LYS A O 1
ATOM 712 N N . GLU A 1 89 ? 10.904 -3.837 -5.728 1.00 87.25 89 GLU A N 1
ATOM 713 C CA . GLU A 1 89 ? 11.008 -3.118 -4.455 1.00 87.25 89 GLU A CA 1
ATOM 714 C C . GLU A 1 89 ? 9.690 -3.158 -3.670 1.00 87.25 89 GLU A C 1
ATOM 716 O O . GLU A 1 89 ? 9.695 -3.486 -2.484 1.00 87.25 89 GLU A O 1
ATOM 721 N N . LEU A 1 90 ? 8.556 -2.938 -4.344 1.00 87.44 90 LEU A N 1
ATOM 722 C CA . LEU A 1 90 ? 7.232 -3.024 -3.727 1.00 87.44 90 LEU A CA 1
ATOM 723 C C . LEU A 1 90 ? 6.883 -4.455 -3.316 1.00 87.44 90 LEU A C 1
ATOM 725 O O . LEU A 1 90 ? 6.309 -4.652 -2.249 1.00 87.44 90 LEU A O 1
ATOM 729 N N . GLU A 1 91 ? 7.258 -5.457 -4.114 1.00 90.25 91 GLU A N 1
ATOM 730 C CA . GLU A 1 91 ? 7.099 -6.864 -3.726 1.00 90.25 91 GLU A CA 1
ATOM 731 C C . GLU A 1 91 ? 7.894 -7.209 -2.467 1.00 90.25 91 GLU A C 1
ATOM 733 O O . GLU A 1 91 ? 7.432 -7.982 -1.635 1.00 90.25 91 GLU A O 1
ATOM 738 N N . LYS A 1 92 ? 9.089 -6.637 -2.301 1.00 90.88 92 LYS A N 1
ATOM 739 C CA . LYS A 1 92 ? 9.933 -6.916 -1.139 1.00 90.88 92 LYS A CA 1
ATOM 740 C C . LYS A 1 92 ? 9.490 -6.157 0.113 1.00 90.88 92 LYS A C 1
ATOM 742 O O . LYS A 1 92 ? 9.636 -6.683 1.212 1.00 90.88 92 LYS A O 1
ATOM 747 N N . GLN A 1 93 ? 9.024 -4.919 -0.036 1.00 89.12 93 GLN A N 1
ATOM 748 C CA . GLN A 1 93 ? 8.797 -4.011 1.094 1.00 89.12 93 GLN A CA 1
ATOM 749 C C . GLN A 1 93 ? 7.319 -3.838 1.449 1.00 89.12 93 GLN A C 1
ATOM 751 O O . GLN A 1 93 ? 6.982 -3.864 2.628 1.00 89.12 93 GLN A O 1
ATOM 756 N N . LEU A 1 94 ? 6.438 -3.672 0.457 1.00 88.12 94 LEU A N 1
ATOM 757 C CA . LEU A 1 94 ? 5.025 -3.359 0.684 1.00 88.12 94 LEU A CA 1
ATOM 758 C C . LEU A 1 94 ? 4.140 -4.610 0.698 1.00 88.12 94 LEU A C 1
ATOM 760 O O . LEU A 1 94 ? 3.248 -4.710 1.535 1.00 88.12 94 LEU A O 1
ATOM 764 N N . LEU A 1 95 ? 4.385 -5.580 -0.187 1.00 91.12 95 LEU A N 1
ATOM 765 C CA . LEU A 1 95 ? 3.559 -6.791 -0.265 1.00 91.12 95 LEU A CA 1
ATOM 766 C C . LEU A 1 95 ? 3.464 -7.558 1.073 1.00 91.12 95 LEU A C 1
ATOM 768 O O . LEU A 1 95 ? 2.338 -7.870 1.459 1.00 91.12 95 LEU A O 1
ATOM 772 N N . PRO A 1 96 ? 4.557 -7.786 1.835 1.00 94.56 96 PRO A N 1
ATOM 773 C CA . PRO A 1 96 ? 4.466 -8.508 3.107 1.00 94.56 96 PRO A CA 1
ATOM 774 C C . PRO A 1 96 ? 3.619 -7.783 4.161 1.00 94.56 96 PRO A C 1
ATOM 776 O O . PRO A 1 96 ? 3.013 -8.425 5.012 1.00 94.56 96 PRO A O 1
ATOM 779 N N . ILE A 1 97 ? 3.561 -6.448 4.103 1.00 92.44 97 ILE A N 1
ATOM 780 C CA . ILE A 1 97 ? 2.719 -5.641 4.993 1.00 92.44 97 ILE A CA 1
ATOM 781 C C . ILE A 1 97 ? 1.249 -5.889 4.658 1.00 92.44 97 ILE A C 1
ATOM 783 O O . ILE A 1 97 ? 0.451 -6.179 5.547 1.00 92.44 97 ILE A O 1
ATOM 787 N N . LEU A 1 98 ? 0.892 -5.818 3.372 1.00 90.50 98 LEU A N 1
ATOM 788 C CA . LEU A 1 98 ? -0.489 -5.999 2.923 1.00 90.50 98 LEU A CA 1
ATOM 789 C C . LEU A 1 98 ? -1.015 -7.412 3.199 1.00 90.50 98 LEU A C 1
ATOM 791 O O . LEU A 1 98 ? -2.185 -7.562 3.532 1.00 90.50 98 LEU A O 1
ATOM 795 N N . GLU A 1 99 ? -0.166 -8.434 3.086 1.00 91.31 99 GLU A N 1
ATOM 796 C CA . GLU A 1 99 ? -0.539 -9.830 3.355 1.00 91.31 99 GLU A CA 1
ATOM 797 C C . GLU A 1 99 ? -0.725 -10.133 4.854 1.00 91.31 99 GLU A C 1
ATOM 799 O O . GLU A 1 99 ? -1.400 -11.101 5.201 1.00 91.31 99 GLU A O 1
ATOM 804 N N . ALA A 1 100 ? -0.162 -9.310 5.743 1.00 88.19 100 ALA A N 1
ATOM 805 C CA . ALA A 1 100 ? -0.256 -9.470 7.195 1.00 88.19 100 ALA A CA 1
ATOM 806 C C . ALA A 1 100 ? -1.376 -8.635 7.863 1.00 88.19 100 ALA A C 1
ATOM 808 O O . ALA A 1 100 ? -1.533 -8.719 9.085 1.00 88.19 100 ALA A O 1
ATOM 809 N N . SER A 1 101 ? -2.097 -7.805 7.094 1.00 74.75 101 SER A N 1
ATOM 810 C CA . SER A 1 101 ? -2.997 -6.727 7.567 1.00 74.75 101 SER A CA 1
ATOM 811 C C . SER A 1 101 ? -4.496 -7.052 7.596 1.00 74.75 101 SER A C 1
ATOM 813 O O . SER A 1 101 ? -4.926 -7.984 6.887 1.00 74.75 101 SER A O 1
#